Protein AF-A0A0B5I6H7-F1 (afdb_monomer)

Structure (mmCIF, N/CA/C/O backbone):
data_AF-A0A0B5I6H7-F1
#
_entry.id   AF-A0A0B5I6H7-F1
#
loop_
_atom_site.group_PDB
_atom_site.id
_atom_site.type_symbol
_atom_site.label_atom_id
_atom_site.label_alt_id
_atom_site.label_comp_id
_atom_site.label_asym_id
_atom_site.label_entity_id
_atom_site.label_seq_id
_atom_site.pdbx_PDB_ins_code
_atom_site.Cartn_x
_atom_site.Cartn_y
_atom_site.Cartn_z
_atom_site.occupancy
_atom_site.B_iso_or_equiv
_atom_site.auth_seq_id
_atom_site.auth_comp_id
_atom_site.auth_asym_id
_atom_site.auth_atom_id
_atom_site.pdbx_PDB_model_num
ATOM 1 N N . MET A 1 1 ? -17.435 25.094 62.674 1.00 45.47 1 MET A N 1
ATOM 2 C CA . MET A 1 1 ? -17.325 23.684 63.105 1.00 45.47 1 MET A CA 1
ATOM 3 C C . MET A 1 1 ? -18.044 22.812 62.067 1.00 45.47 1 MET A C 1
ATOM 5 O O . MET A 1 1 ? -19.044 22.210 62.382 1.00 45.47 1 MET A O 1
ATOM 9 N N . GLU A 1 2 ? -17.596 22.813 60.803 1.00 52.22 2 GLU A N 1
ATOM 10 C CA . GLU A 1 2 ? -18.364 22.265 59.648 1.00 52.22 2 GLU A CA 1
ATOM 11 C C . GLU A 1 2 ? -17.464 21.494 58.647 1.00 52.22 2 GLU A C 1
ATOM 13 O O . GLU A 1 2 ? -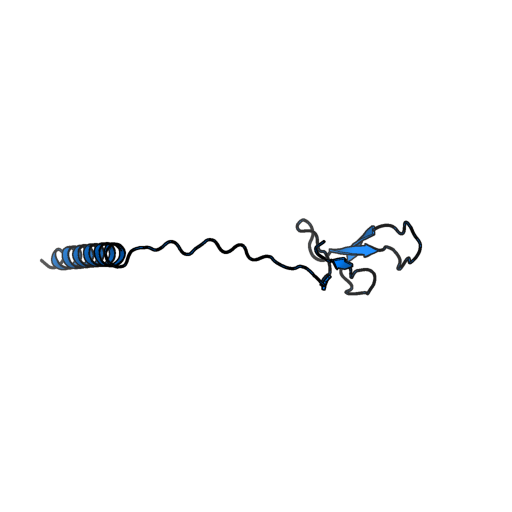17.896 21.090 57.576 1.00 52.22 2 GLU A O 1
ATOM 18 N N . LEU A 1 3 ? -16.181 21.279 58.971 1.00 49.94 3 LEU A N 1
ATOM 19 C CA . LEU A 1 3 ? -15.200 20.659 58.060 1.00 49.94 3 LEU A CA 1
ATOM 20 C C . LEU A 1 3 ? -14.898 19.181 58.372 1.00 49.94 3 LEU A C 1
ATOM 22 O O . LEU A 1 3 ? -14.231 18.520 57.578 1.00 49.94 3 LEU A O 1
ATOM 26 N N . SER A 1 4 ? -15.387 18.629 59.493 1.00 52.72 4 SER A N 1
ATOM 27 C CA . SER A 1 4 ? -15.141 17.221 59.849 1.00 52.72 4 SER A CA 1
ATOM 28 C C . SER A 1 4 ? -16.156 16.253 59.233 1.00 52.72 4 SER A C 1
ATOM 30 O O . SER A 1 4 ? -15.775 15.144 58.871 1.00 52.72 4 SER A O 1
ATOM 32 N N . LEU A 1 5 ? -17.418 16.655 59.037 1.00 52.34 5 LEU A N 1
ATOM 33 C CA . LEU A 1 5 ? -18.475 15.758 58.545 1.00 52.34 5 LEU A CA 1
ATOM 34 C C . LEU A 1 5 ? -18.229 15.292 57.094 1.00 52.34 5 LEU A C 1
ATOM 36 O O . LEU A 1 5 ? -18.407 14.118 56.766 1.00 52.34 5 LEU A O 1
ATOM 40 N N . PHE A 1 6 ? -17.728 16.187 56.235 1.00 50.50 6 PHE A N 1
ATOM 41 C CA . PHE A 1 6 ? -17.478 15.896 54.817 1.00 50.50 6 PHE A CA 1
ATOM 42 C C . PHE A 1 6 ? -16.303 14.934 54.576 1.00 50.50 6 PHE A C 1
ATOM 44 O O . PHE A 1 6 ? -16.288 14.222 53.569 1.00 50.50 6 PHE A O 1
ATOM 51 N N . SER A 1 7 ? -15.324 14.866 55.486 1.00 51.78 7 SER A N 1
ATOM 52 C CA . SER A 1 7 ? -14.192 13.936 5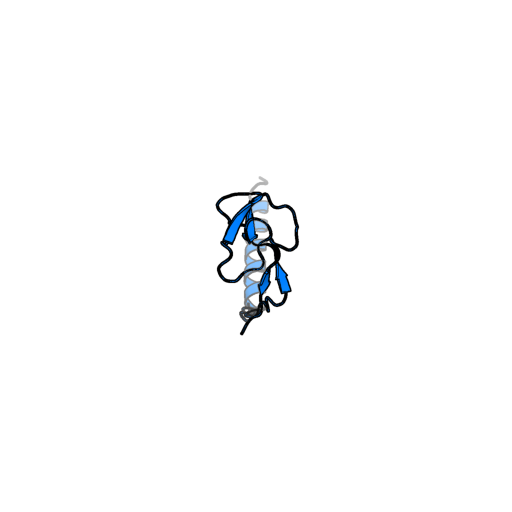5.349 1.00 51.78 7 SER A CA 1
ATOM 53 C C . SER A 1 7 ? -14.582 12.496 55.698 1.00 51.78 7 SER A C 1
ATOM 55 O O . SER A 1 7 ? -14.095 11.557 55.067 1.00 51.78 7 SER A O 1
ATOM 57 N N . HIS A 1 8 ? -15.512 12.321 56.640 1.00 50.97 8 HIS A N 1
ATOM 58 C CA . HIS A 1 8 ? -16.020 11.015 57.058 1.00 50.97 8 HIS A CA 1
ATOM 59 C C . HIS A 1 8 ? -16.972 10.430 56.007 1.00 50.97 8 HIS A C 1
ATOM 61 O O . HIS A 1 8 ? -16.889 9.241 55.707 1.00 50.97 8 HIS A O 1
ATOM 67 N N . ALA A 1 9 ? -17.783 11.272 55.355 1.00 54.62 9 ALA A N 1
ATOM 68 C CA . ALA A 1 9 ? -18.643 10.866 54.241 1.00 54.62 9 ALA A CA 1
ATOM 69 C C . ALA A 1 9 ? -17.841 10.384 53.012 1.00 54.62 9 ALA A C 1
ATOM 71 O O . ALA A 1 9 ? -18.155 9.347 52.429 1.00 54.62 9 ALA A O 1
ATOM 72 N N . ARG A 1 10 ? -16.752 11.084 52.652 1.00 56.66 10 ARG A N 1
ATOM 73 C CA . ARG A 1 10 ? -15.852 10.680 51.550 1.00 56.66 10 ARG A CA 1
ATOM 74 C C . ARG A 1 10 ? -15.090 9.387 51.851 1.00 56.66 10 ARG A C 1
ATOM 76 O O . ARG A 1 10 ? -14.909 8.565 50.958 1.00 56.66 10 ARG A O 1
ATOM 83 N N . ARG A 1 11 ? -14.670 9.190 53.107 1.00 54.66 11 ARG A N 1
ATOM 84 C CA . ARG A 1 11 ? -14.025 7.949 53.567 1.00 54.66 11 ARG A CA 1
ATOM 85 C C . ARG A 1 11 ? -14.998 6.767 53.579 1.00 54.66 11 ARG A C 1
ATOM 87 O O . ARG A 1 11 ? -14.620 5.689 53.138 1.00 54.66 11 ARG A O 1
ATOM 94 N N . GLY A 1 12 ? -16.245 6.971 54.006 1.00 56.97 12 GLY A N 1
ATOM 95 C CA . GLY A 1 12 ? -17.280 5.929 54.002 1.00 56.97 12 GLY A CA 1
ATOM 96 C C . GLY A 1 12 ? -17.658 5.451 52.595 1.00 56.97 12 GLY A C 1
ATOM 97 O O . GLY A 1 12 ? -17.795 4.250 52.370 1.00 56.97 12 GLY A O 1
ATOM 98 N N . LEU A 1 13 ? -17.744 6.372 51.629 1.00 57.91 13 LEU A N 1
ATOM 99 C CA . LEU A 1 13 ? -18.071 6.050 50.235 1.00 57.91 13 LEU A CA 1
ATOM 100 C C . LEU A 1 13 ? -16.975 5.217 49.539 1.00 57.91 13 LEU A C 1
ATOM 102 O O . LEU A 1 13 ? -17.288 4.314 48.766 1.00 57.91 13 LEU A O 1
ATOM 106 N N . LEU A 1 14 ? -15.698 5.473 49.850 1.00 54.41 14 LEU A N 1
ATOM 107 C CA . LEU A 1 14 ? -14.564 4.706 49.313 1.00 54.41 14 LEU A CA 1
ATOM 108 C C . LEU A 1 14 ? -14.509 3.265 49.852 1.00 54.41 14 LEU A C 1
ATOM 110 O O . LEU A 1 14 ? -14.163 2.352 49.105 1.00 54.41 14 LEU A O 1
ATOM 114 N N . VAL A 1 15 ? -14.878 3.043 51.119 1.00 57.97 15 VAL A N 1
ATOM 115 C CA . VAL A 1 15 ? -14.885 1.698 51.730 1.00 57.97 15 VAL A CA 1
ATOM 116 C C . VAL A 1 15 ? -15.988 0.813 51.136 1.00 57.97 15 VAL A C 1
ATOM 118 O O . VAL A 1 15 ? -15.757 -0.371 50.907 1.00 57.97 15 VAL A O 1
ATOM 121 N N . LEU A 1 16 ? -17.160 1.377 50.824 1.00 55.53 16 LEU A N 1
ATOM 122 C CA . LEU A 1 16 ? -18.279 0.627 50.235 1.00 55.53 16 LEU A CA 1
ATOM 123 C C . LEU A 1 16 ? -18.015 0.181 48.786 1.00 55.53 16 LEU A C 1
ATOM 125 O O . LEU A 1 16 ? -18.406 -0.917 48.401 1.00 55.53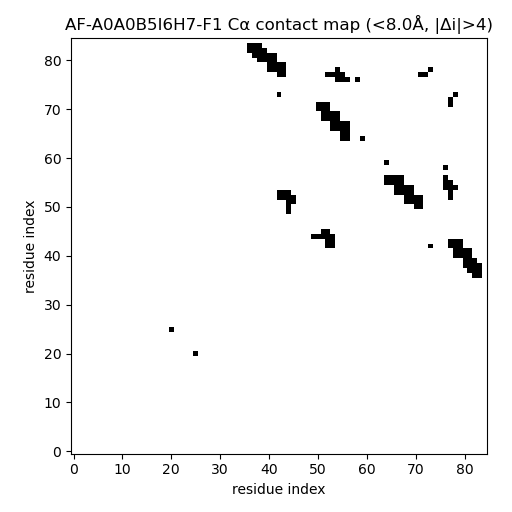 16 LEU A O 1
ATOM 129 N N . ALA A 1 17 ? -17.326 0.991 47.979 1.00 57.44 17 ALA A N 1
ATOM 130 C CA . ALA A 1 17 ? -17.002 0.620 46.599 1.00 57.44 17 ALA A CA 1
ATOM 131 C C . ALA A 1 17 ? -16.003 -0.553 46.524 1.00 57.44 17 ALA A C 1
ATOM 133 O O . ALA A 1 17 ? -16.127 -1.425 45.663 1.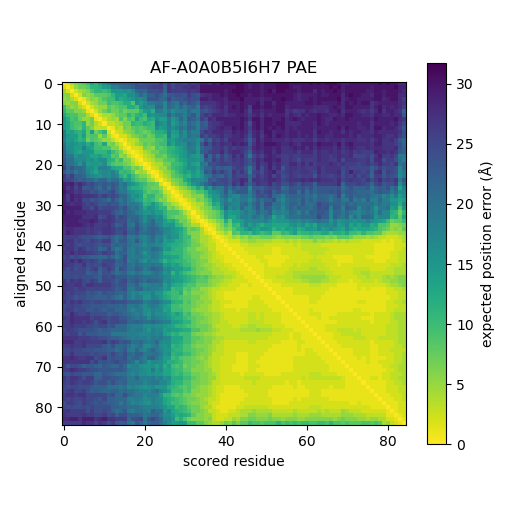00 57.44 17 ALA A O 1
ATOM 134 N N . ALA A 1 18 ? -15.043 -0.605 47.453 1.00 56.84 18 ALA A N 1
ATOM 135 C CA . ALA A 1 18 ? -14.042 -1.668 47.513 1.00 56.84 18 ALA A CA 1
ATOM 136 C C . ALA A 1 18 ? -14.637 -3.028 47.929 1.00 56.84 18 ALA A C 1
ATOM 138 O O . ALA A 1 18 ? -14.235 -4.060 47.395 1.00 56.84 18 ALA A O 1
ATOM 139 N N . THR A 1 19 ? -15.617 -3.051 48.840 1.00 57.06 19 THR A N 1
ATOM 140 C CA . THR A 1 19 ? -16.250 -4.304 49.294 1.00 57.06 19 THR A CA 1
ATOM 141 C C . THR A 1 19 ? -17.225 -4.881 48.268 1.00 57.06 19 THR A C 1
ATOM 143 O O . THR A 1 19 ? -17.292 -6.100 48.115 1.00 57.06 19 THR A O 1
ATOM 146 N N . VAL A 1 20 ? -17.921 -4.037 47.498 1.00 57.72 20 VAL A N 1
ATOM 147 C CA . VAL A 1 20 ? -18.788 -4.484 46.391 1.00 57.72 20 VAL A CA 1
ATOM 148 C C . VAL A 1 20 ? -17.973 -5.153 45.279 1.00 57.72 20 VAL A C 1
ATOM 150 O O . VAL A 1 20 ? -18.365 -6.215 44.802 1.00 57.72 20 VAL A O 1
ATOM 153 N N . GLY A 1 21 ? -16.805 -4.606 44.924 1.00 58.09 21 GLY A N 1
ATOM 154 C CA . GLY A 1 21 ? -15.892 -5.234 43.956 1.00 58.09 21 GLY A CA 1
ATOM 155 C C . GLY A 1 21 ? -15.242 -6.539 44.443 1.00 58.09 21 GLY A C 1
ATOM 156 O O . GLY A 1 21 ? -14.772 -7.329 43.630 1.00 58.09 21 GLY A O 1
ATOM 157 N N . MET A 1 22 ? -15.227 -6.788 45.759 1.00 60.59 22 MET A N 1
ATOM 158 C CA . MET A 1 22 ? -14.752 -8.048 46.349 1.00 60.59 22 MET A CA 1
ATOM 159 C C . MET A 1 22 ? -15.835 -9.137 46.383 1.00 60.59 22 MET A C 1
ATOM 161 O O . MET A 1 22 ? -15.510 -10.314 46.251 1.00 60.59 22 MET A O 1
ATOM 165 N N . LEU A 1 23 ? -17.107 -8.759 46.559 1.00 59.41 23 LEU A N 1
ATOM 166 C CA . LEU A 1 23 ? -18.245 -9.691 46.609 1.00 59.41 23 LEU A CA 1
ATOM 167 C C . LEU A 1 23 ? -18.739 -10.095 45.214 1.00 59.41 23 LEU A C 1
ATOM 169 O O . LEU A 1 23 ? -19.105 -11.248 44.999 1.00 59.41 23 LEU A O 1
ATOM 173 N N . PHE A 1 24 ? -18.702 -9.173 44.253 1.00 62.03 24 PHE A N 1
ATOM 174 C CA . PHE A 1 24 ? -18.873 -9.478 42.837 1.00 62.03 24 PHE A CA 1
ATOM 175 C C . PHE A 1 24 ? -17.490 -9.684 42.244 1.00 62.03 24 PHE A C 1
ATOM 177 O O . PHE A 1 24 ? -16.906 -8.749 41.704 1.00 62.03 24 PHE A O 1
ATOM 184 N N . GLY A 1 25 ? -16.945 -10.888 42.442 1.00 58.66 25 GLY A N 1
ATOM 185 C CA . GLY A 1 25 ? -15.587 -11.237 42.041 1.00 58.66 25 GLY A CA 1
ATOM 186 C C . GLY A 1 25 ? -15.218 -10.635 40.687 1.00 58.66 25 GLY A C 1
ATOM 187 O O . GLY A 1 25 ? -15.953 -10.784 39.712 1.00 58.66 25 GLY A O 1
ATOM 188 N N . LEU A 1 26 ? -14.077 -9.946 40.646 1.00 60.91 26 LEU A N 1
ATOM 189 C CA . LEU A 1 26 ? -13.416 -9.536 39.413 1.00 60.91 26 LEU A CA 1
ATOM 190 C C . LEU A 1 26 ? -13.063 -10.797 38.618 1.00 60.91 26 LEU A C 1
ATOM 192 O O . LEU A 1 26 ? -11.941 -11.296 38.677 1.00 60.91 26 LEU A O 1
ATOM 196 N N . THR A 1 27 ? -14.023 -11.356 37.888 1.00 66.00 27 THR A N 1
ATOM 197 C CA . THR A 1 27 ? -13.713 -12.346 36.869 1.00 66.00 27 THR A CA 1
ATOM 198 C C . THR A 1 27 ? -12.963 -11.580 35.793 1.00 66.00 27 THR A C 1
ATOM 200 O O . THR A 1 27 ? -13.558 -10.768 35.081 1.00 66.00 27 THR A O 1
ATOM 203 N N . ALA A 1 28 ? -11.646 -11.769 35.722 1.00 67.81 28 ALA A N 1
ATOM 204 C CA . ALA A 1 28 ? -10.866 -11.284 34.598 1.00 67.81 28 ALA A CA 1
ATOM 205 C C . ALA A 1 28 ? -11.560 -11.775 33.321 1.00 67.81 28 ALA A C 1
ATOM 207 O O . ALA A 1 28 ? -11.774 -12.979 33.159 1.00 67.81 28 ALA A O 1
ATOM 208 N N . ALA A 1 29 ? -11.978 -10.848 32.457 1.00 73.38 29 ALA A N 1
ATOM 209 C CA . ALA A 1 29 ? -12.495 -11.227 31.152 1.00 73.38 29 ALA A CA 1
ATOM 210 C C . ALA A 1 29 ? -11.421 -12.076 30.450 1.00 73.38 29 ALA A C 1
ATOM 212 O O . ALA A 1 29 ? -10.232 -11.743 30.549 1.00 73.38 29 ALA A O 1
ATOM 213 N N . PRO A 1 30 ? -11.791 -13.186 29.789 1.00 73.69 30 PRO A N 1
ATOM 214 C CA . PRO A 1 30 ? -10.812 -13.993 29.084 1.00 73.69 30 PRO A CA 1
ATOM 215 C C . PRO A 1 30 ? -10.134 -13.128 28.018 1.00 73.69 30 PRO A C 1
ATOM 217 O O . PRO A 1 30 ? -10.791 -12.353 27.326 1.00 73.69 30 PRO A O 1
ATOM 220 N N . ALA A 1 31 ? -8.815 -13.255 27.877 1.00 76.31 31 ALA A N 1
ATOM 221 C CA . ALA A 1 31 ? -8.104 -12.623 26.775 1.00 76.31 31 ALA A CA 1
ATOM 222 C C . ALA A 1 31 ? -8.551 -13.290 25.466 1.00 76.31 31 ALA A C 1
ATOM 224 O O . ALA A 1 31 ? -8.132 -14.400 25.142 1.00 76.31 31 ALA A O 1
ATOM 225 N N . GLN A 1 32 ? -9.446 -12.638 24.729 1.00 76.38 32 GLN A N 1
ATOM 226 C CA . GLN A 1 32 ? -9.857 -13.087 23.405 1.00 76.38 32 GLN A CA 1
ATOM 227 C C . GLN A 1 32 ? -8.841 -12.574 22.384 1.00 76.38 32 GLN A C 1
ATOM 229 O O . GLN A 1 32 ? -8.746 -11.373 22.128 1.00 76.38 32 GLN A O 1
ATOM 234 N N . ALA A 1 33 ? -8.068 -13.492 21.802 1.00 73.25 33 ALA A N 1
ATOM 235 C CA . ALA A 1 33 ? -7.263 -13.199 20.626 1.00 73.25 33 ALA A CA 1
ATOM 236 C C . ALA A 1 33 ? -8.213 -13.040 19.433 1.00 73.25 33 ALA A C 1
ATOM 238 O O . ALA A 1 33 ? -8.782 -14.014 18.944 1.00 73.25 33 ALA A O 1
ATOM 239 N N . GLN A 1 34 ? -8.423 -11.800 18.997 1.00 69.81 34 GLN A N 1
ATOM 240 C CA . GLN A 1 34 ? -9.115 -11.539 17.743 1.00 69.81 34 GLN A CA 1
ATOM 241 C C . GLN A 1 34 ? -8.169 -11.890 16.596 1.00 69.81 34 GLN A C 1
ATOM 243 O O . GLN A 1 34 ? -7.144 -11.237 16.391 1.00 69.81 34 GLN A O 1
ATOM 248 N N . ASP A 1 35 ? -8.501 -12.954 15.870 1.00 72.06 35 ASP A N 1
ATOM 249 C CA . ASP A 1 35 ? -7.820 -13.252 14.625 1.00 72.06 35 ASP A CA 1
ATOM 250 C C . ASP A 1 35 ? -8.282 -12.243 13.578 1.00 72.06 35 ASP A C 1
ATOM 252 O O . ASP A 1 35 ? -9.374 -12.344 13.018 1.00 72.06 35 ASP A O 1
ATOM 256 N N . LEU A 1 36 ? -7.487 -11.196 13.369 1.00 76.69 36 LEU A N 1
ATOM 257 C CA . LEU A 1 36 ? -7.795 -10.201 12.355 1.00 76.69 36 LEU A CA 1
ATOM 258 C C . LEU A 1 36 ? -7.527 -10.812 10.977 1.00 76.69 36 LEU A C 1
ATOM 260 O O . LEU A 1 36 ? -6.423 -10.691 10.444 1.00 76.69 36 LEU A O 1
ATOM 264 N N . VAL A 1 37 ? -8.506 -11.506 10.404 1.00 77.25 37 VAL A N 1
ATOM 265 C CA . VAL A 1 37 ? -8.408 -12.032 9.038 1.00 77.25 37 VAL A CA 1
ATOM 266 C C . VAL A 1 37 ? -8.293 -10.847 8.072 1.00 77.25 37 VAL A C 1
ATOM 268 O O . VAL A 1 37 ? -9.273 -10.172 7.766 1.00 77.25 37 VAL A O 1
ATOM 271 N N . LEU A 1 38 ? -7.061 -10.559 7.645 1.00 83.50 38 LEU A N 1
ATOM 272 C CA . LEU A 1 38 ? -6.707 -9.465 6.741 1.00 83.50 38 LEU A CA 1
ATOM 273 C C . LEU A 1 38 ? -6.762 -9.962 5.292 1.00 83.50 38 LEU A C 1
ATOM 275 O O . LEU A 1 38 ? -5.752 -10.013 4.594 1.00 83.50 38 LEU A O 1
ATOM 279 N N . ASP A 1 39 ? -7.960 -10.347 4.865 1.00 91.94 39 ASP A N 1
ATOM 280 C CA . ASP A 1 39 ? -8.221 -10.744 3.486 1.00 91.94 39 ASP A CA 1
ATOM 281 C C . ASP A 1 39 ? -8.875 -9.570 2.756 1.00 91.94 39 ASP A C 1
ATOM 283 O O . ASP A 1 39 ? -9.985 -9.150 3.091 1.00 91.94 39 ASP A O 1
ATOM 287 N N . GLY A 1 40 ? -8.179 -8.991 1.779 1.00 93.00 40 GLY A N 1
ATOM 288 C CA . GLY A 1 40 ? -8.704 -7.832 1.064 1.00 93.00 40 GLY A CA 1
ATOM 289 C C . GLY A 1 40 ? -7.668 -7.017 0.305 1.00 93.00 40 GLY A C 1
ATOM 290 O O . GLY A 1 40 ? -6.477 -7.324 0.292 1.00 93.00 40 GLY A O 1
ATOM 291 N N . VAL A 1 41 ? -8.154 -5.962 -0.350 1.00 94.81 41 VAL A N 1
ATOM 292 C CA . VAL A 1 41 ? -7.338 -5.010 -1.109 1.00 94.81 41 VAL A CA 1
ATOM 293 C C . VAL A 1 41 ? -7.055 -3.782 -0.253 1.00 94.81 41 VAL A C 1
ATOM 295 O O . VAL A 1 41 ? -7.982 -3.104 0.188 1.00 94.81 41 VAL A O 1
ATOM 298 N N . PHE A 1 42 ? -5.778 -3.459 -0.081 1.00 95.12 42 PHE A N 1
ATOM 299 C CA . PHE A 1 42 ? -5.324 -2.361 0.765 1.00 95.12 42 PHE A CA 1
ATOM 300 C C . PHE A 1 42 ? -4.375 -1.423 0.016 1.00 95.12 42 PHE A C 1
ATOM 302 O O . PHE A 1 42 ? -3.677 -1.821 -0.919 1.00 95.12 42 PHE A O 1
ATOM 309 N N . GLN A 1 43 ? -4.338 -0.168 0.464 1.00 96.19 43 GLN A N 1
ATOM 310 C CA . GLN A 1 43 ? -3.238 0.756 0.196 1.00 96.19 43 GLN A CA 1
ATOM 311 C C . GLN A 1 43 ? -2.292 0.728 1.392 1.00 96.19 43 GLN A C 1
ATOM 313 O O . GLN A 1 43 ? -2.737 0.820 2.536 1.00 96.19 43 GLN A O 1
ATOM 318 N N . LEU A 1 44 ? -0.994 0.609 1.130 1.00 96.38 44 LEU A N 1
ATOM 319 C CA . LEU A 1 44 ? 0.019 0.533 2.178 1.00 96.38 44 LEU A CA 1
ATOM 320 C C . LEU A 1 44 ? 0.713 1.882 2.310 1.00 96.38 44 LEU A C 1
ATOM 322 O O . LEU A 1 44 ? 1.343 2.341 1.359 1.00 96.38 44 LEU A O 1
ATOM 326 N N . GLN A 1 45 ? 0.6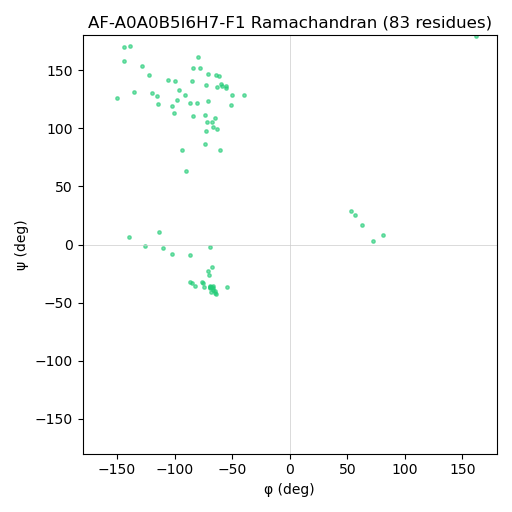12 2.494 3.486 1.00 97.69 45 GLN A N 1
ATOM 327 C CA . GLN A 1 45 ? 1.260 3.765 3.802 1.00 97.69 45 GLN A CA 1
ATOM 328 C C . GLN A 1 45 ? 2.293 3.541 4.911 1.00 97.69 45 GLN A C 1
ATOM 330 O O . GLN A 1 45 ? 1.963 2.940 5.938 1.00 97.69 45 GLN A O 1
ATOM 335 N N . PRO A 1 46 ? 3.548 3.979 4.729 1.00 97.06 46 PRO A N 1
ATOM 336 C CA . PRO A 1 46 ? 4.556 3.875 5.769 1.00 97.06 46 PRO A CA 1
ATOM 337 C C . PRO A 1 46 ? 4.275 4.858 6.910 1.00 97.06 46 PRO A C 1
ATOM 339 O O . PRO A 1 46 ? 3.839 5.984 6.702 1.00 97.06 46 PRO A O 1
ATOM 342 N N . THR A 1 47 ? 4.615 4.470 8.136 1.00 97.62 47 THR A N 1
ATOM 343 C CA . THR A 1 47 ? 4.416 5.323 9.319 1.00 97.62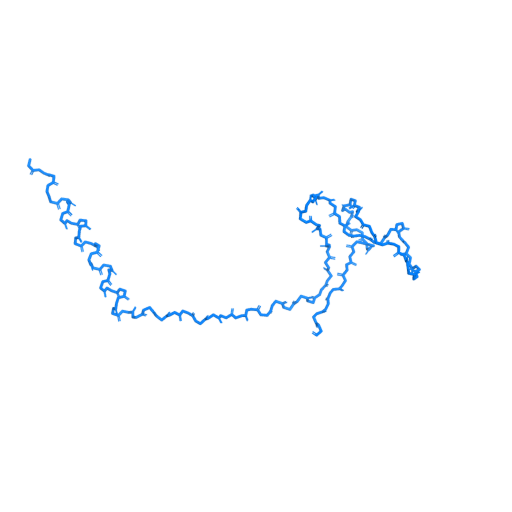 47 THR A CA 1
ATOM 344 C C . THR A 1 47 ? 5.367 6.522 9.382 1.00 97.62 47 THR A C 1
ATOM 346 O O . THR A 1 47 ? 5.060 7.511 10.039 1.00 97.62 47 THR A O 1
ATOM 349 N N . HIS A 1 48 ? 6.519 6.455 8.707 1.00 97.19 48 HIS A N 1
ATOM 350 C CA . HIS A 1 48 ? 7.560 7.489 8.756 1.00 97.19 48 HIS A CA 1
ATOM 351 C C . HIS A 1 48 ? 7.360 8.631 7.743 1.00 97.19 48 HIS A C 1
ATOM 353 O O . HIS A 1 48 ? 8.095 9.615 7.791 1.00 97.19 48 HIS A O 1
ATOM 359 N N . THR A 1 49 ? 6.406 8.522 6.812 1.00 96.50 49 THR A N 1
ATOM 360 C CA . THR A 1 49 ? 6.096 9.592 5.854 1.00 96.50 49 THR A CA 1
ATOM 361 C C . THR A 1 49 ? 4.622 9.555 5.460 1.00 96.50 49 THR A C 1
ATOM 363 O O . THR A 1 49 ? 4.092 8.524 5.057 1.00 96.50 49 THR A O 1
ATOM 366 N N . SER A 1 50 ? 3.939 10.688 5.613 1.00 96.88 50 SER A N 1
ATOM 367 C CA . SER A 1 50 ? 2.516 10.811 5.306 1.00 96.88 50 SER A CA 1
ATOM 368 C C . SER A 1 50 ? 2.279 11.083 3.819 1.00 96.88 50 SER A C 1
ATOM 370 O O . SER A 1 50 ? 3.117 11.656 3.123 1.00 96.88 50 SER A O 1
ATOM 372 N N . GLY A 1 51 ? 1.118 10.658 3.316 1.00 97.31 51 GLY A N 1
ATOM 373 C CA . GLY A 1 51 ? 0.701 10.901 1.930 1.00 97.31 51 GLY A CA 1
ATOM 374 C C . GLY A 1 51 ? 1.456 10.091 0.870 1.00 97.31 51 GLY A C 1
ATOM 375 O O . GLY A 1 51 ? 1.186 10.266 -0.318 1.00 97.31 51 GLY A O 1
ATOM 376 N N . LYS A 1 52 ? 2.373 9.203 1.278 1.00 98.31 52 LYS A N 1
ATOM 377 C CA . LYS A 1 52 ? 3.031 8.243 0.388 1.00 98.31 52 LYS A CA 1
ATOM 378 C C . LYS A 1 52 ? 2.382 6.870 0.485 1.00 98.31 52 LYS A C 1
ATOM 380 O O . LYS A 1 52 ? 2.064 6.410 1.577 1.00 98.31 52 LYS A O 1
ATOM 385 N N . CYS A 1 53 ? 2.247 6.206 -0.652 1.00 98.38 53 CYS A N 1
ATOM 386 C CA . CYS A 1 53 ? 1.723 4.856 -0.780 1.00 98.38 53 CYS A CA 1
ATOM 387 C C . CYS A 1 53 ? 2.767 3.960 -1.459 1.00 98.38 53 CYS A C 1
ATOM 389 O O . CYS A 1 53 ? 3.508 4.427 -2.329 1.00 98.38 53 CYS A O 1
ATOM 391 N N . LEU A 1 54 ? 2.827 2.679 -1.077 1.00 98.25 54 LEU A N 1
ATOM 392 C CA . LEU A 1 54 ? 3.514 1.670 -1.886 1.00 98.25 54 LEU A CA 1
ATOM 393 C C . LEU A 1 54 ? 2.857 1.628 -3.271 1.00 98.25 54 LEU A C 1
ATOM 395 O O . LEU A 1 54 ? 1.631 1.623 -3.370 1.00 98.25 54 LEU A O 1
ATOM 399 N N . GLU A 1 55 ? 3.659 1.573 -4.327 1.00 98.44 55 GLU A N 1
ATOM 400 C CA . GLU A 1 55 ? 3.174 1.390 -5.690 1.00 98.44 55 GLU A CA 1
ATOM 401 C C . GLU A 1 55 ? 4.106 0.530 -6.535 1.00 98.44 55 GLU A C 1
ATOM 403 O O . GLU A 1 55 ? 5.309 0.469 -6.277 1.00 98.44 55 GLU A O 1
ATOM 408 N N . VAL A 1 56 ? 3.554 -0.063 -7.592 1.00 98.44 56 VAL A N 1
ATOM 409 C CA . VAL A 1 56 ? 4.329 -0.532 -8.747 1.00 98.44 56 VAL A CA 1
ATOM 410 C C . VAL A 1 56 ? 4.620 0.673 -9.643 1.00 98.44 56 VAL A C 1
ATOM 412 O O . VAL A 1 56 ? 3.690 1.370 -10.069 1.00 98.44 56 VAL A O 1
ATOM 415 N N . ALA A 1 57 ? 5.901 0.948 -9.895 1.00 98.25 57 ALA A N 1
ATOM 416 C CA . ALA A 1 57 ? 6.326 2.149 -10.605 1.00 98.25 57 ALA A CA 1
ATOM 417 C C . ALA A 1 57 ? 5.820 2.170 -12.053 1.00 98.25 57 ALA A C 1
ATOM 419 O O . ALA A 1 57 ? 5.747 1.139 -12.718 1.00 98.25 57 ALA A O 1
ATOM 420 N N . ASP A 1 58 ? 5.512 3.373 -12.538 1.00 97.25 58 ASP A N 1
ATOM 421 C CA . ASP A 1 58 ? 5.262 3.690 -13.950 1.00 97.25 58 ASP A CA 1
ATOM 422 C C . ASP A 1 58 ? 4.196 2.809 -14.631 1.00 97.25 58 ASP A C 1
ATOM 424 O O . ASP A 1 58 ? 4.253 2.582 -15.838 1.00 97.25 58 ASP A O 1
ATOM 428 N N . TRP A 1 59 ? 3.223 2.306 -13.857 1.00 97.19 59 TRP A N 1
ATOM 429 C CA . TRP A 1 59 ? 2.150 1.418 -14.333 1.00 97.19 59 TRP A CA 1
ATOM 430 C C . TRP A 1 59 ? 2.643 0.138 -15.015 1.00 97.19 59 TRP A C 1
ATOM 432 O O . TRP A 1 59 ? 1.949 -0.458 -15.841 1.00 97.19 59 TRP A O 1
ATOM 442 N N . ARG A 1 60 ? 3.856 -0.289 -14.669 1.00 98.06 60 ARG A N 1
ATOM 443 C CA . ARG A 1 60 ? 4.463 -1.506 -15.193 1.00 98.06 60 ARG A CA 1
ATOM 444 C C . ARG A 1 60 ? 3.632 -2.736 -14.821 1.00 98.06 60 ARG A C 1
ATOM 446 O O . ARG A 1 60 ? 3.059 -2.818 -13.736 1.00 98.06 60 ARG A O 1
ATOM 453 N N . VAL A 1 61 ? 3.598 -3.699 -15.740 1.00 96.88 61 VAL A N 1
ATOM 454 C CA . VAL A 1 61 ? 2.892 -4.989 -15.595 1.00 96.88 61 VAL A CA 1
ATOM 455 C C . VAL A 1 61 ? 3.818 -6.185 -15.830 1.00 96.88 61 VAL A C 1
ATOM 457 O O . VAL A 1 61 ? 3.395 -7.334 -15.747 1.00 96.88 61 VAL A O 1
ATOM 460 N N . ASP A 1 62 ? 5.079 -5.915 -16.156 1.00 97.94 62 ASP A N 1
ATOM 461 C CA . ASP A 1 62 ? 6.131 -6.894 -16.370 1.00 97.94 62 ASP A CA 1
ATOM 462 C C . ASP A 1 62 ? 6.704 -7.434 -15.053 1.00 97.94 62 ASP A C 1
ATOM 464 O O . ASP A 1 62 ? 6.711 -6.777 -14.010 1.00 97.94 62 ASP A O 1
ATOM 468 N N . ASN A 1 63 ? 7.207 -8.669 -15.105 1.00 97.44 63 ASN A N 1
ATOM 469 C CA . ASN A 1 63 ? 7.859 -9.298 -13.962 1.00 97.44 63 ASN A CA 1
ATOM 470 C C . ASN A 1 63 ? 9.123 -8.528 -13.571 1.00 97.44 63 ASN A C 1
ATOM 472 O O . ASN A 1 63 ? 9.942 -8.189 -14.421 1.00 97.44 63 ASN A O 1
ATOM 476 N N . GLY A 1 64 ? 9.301 -8.310 -12.268 1.00 97.00 64 GLY A N 1
ATOM 477 C CA . GLY A 1 64 ? 10.412 -7.510 -11.753 1.00 97.00 64 GLY A CA 1
ATOM 478 C C . GLY A 1 64 ? 10.175 -6.000 -11.824 1.00 97.00 64 GLY A C 1
ATOM 479 O O . GLY A 1 64 ? 11.096 -5.244 -11.518 1.00 97.00 64 GLY A O 1
ATOM 480 N N . ALA A 1 65 ? 8.962 -5.554 -12.177 1.00 98.19 65 ALA A N 1
ATOM 481 C CA . ALA A 1 65 ? 8.568 -4.158 -12.049 1.00 98.19 65 ALA A CA 1
ATOM 482 C C . ALA A 1 65 ? 8.892 -3.626 -10.636 1.00 98.19 65 ALA A C 1
ATOM 484 O O . ALA A 1 65 ? 8.530 -4.262 -9.638 1.00 98.19 65 ALA A O 1
ATOM 485 N N . PRO A 1 66 ? 9.584 -2.480 -10.520 1.00 98.25 66 PRO A N 1
ATOM 486 C CA . PRO A 1 66 ? 10.058 -2.006 -9.232 1.00 98.25 66 PRO A CA 1
ATOM 487 C C . PRO A 1 66 ? 8.903 -1.474 -8.385 1.00 98.25 66 PRO A C 1
ATOM 489 O O . PRO A 1 66 ? 8.054 -0.715 -8.858 1.00 98.25 66 PRO A O 1
ATOM 492 N N . ALA A 1 67 ? 8.916 -1.833 -7.104 1.00 97.88 67 ALA A N 1
ATOM 493 C CA . ALA A 1 67 ? 8.070 -1.201 -6.105 1.00 97.88 67 ALA A CA 1
ATOM 494 C C . ALA A 1 67 ? 8.745 0.074 -5.572 1.00 97.88 67 ALA A C 1
ATOM 496 O O . ALA A 1 67 ? 9.958 0.092 -5.351 1.00 97.88 67 ALA A O 1
ATOM 497 N N . ARG A 1 68 ? 7.973 1.139 -5.343 1.00 98.06 68 ARG A N 1
ATOM 498 C CA . ARG A 1 68 ? 8.463 2.393 -4.745 1.00 98.06 68 ARG A CA 1
ATOM 499 C C . ARG A 1 68 ? 7.425 3.022 -3.824 1.00 98.06 68 ARG A C 1
ATOM 501 O O . ARG A 1 68 ? 6.270 2.610 -3.806 1.00 98.06 68 ARG A O 1
ATOM 508 N N . LEU A 1 69 ? 7.842 4.044 -3.081 1.00 98.25 69 LEU A N 1
ATOM 509 C CA . LEU A 1 69 ? 6.921 4.972 -2.434 1.00 98.25 69 LEU A CA 1
ATOM 510 C C . LEU A 1 69 ? 6.644 6.141 -3.376 1.00 98.25 69 LEU A C 1
ATOM 512 O O . LEU A 1 69 ? 7.577 6.772 -3.873 1.00 98.25 69 LEU A O 1
ATOM 516 N N . TRP A 1 70 ? 5.370 6.437 -3.593 1.00 98.12 70 TRP A N 1
ATOM 517 C CA . TRP A 1 70 ? 4.925 7.555 -4.418 1.00 98.12 70 TRP A CA 1
ATOM 518 C C . TRP A 1 70 ? 3.746 8.268 -3.773 1.00 98.12 70 TRP A C 1
ATOM 520 O O . TRP A 1 70 ? 3.208 7.787 -2.778 1.00 98.12 70 TRP A O 1
ATOM 530 N N . ASP A 1 71 ? 3.351 9.420 -4.308 1.00 98.19 71 ASP A N 1
ATOM 531 C CA . ASP A 1 71 ? 2.139 10.094 -3.847 1.00 98.19 71 ASP A CA 1
ATOM 532 C C . ASP A 1 71 ? 0.938 9.151 -3.941 1.00 98.19 71 ASP A C 1
ATOM 534 O O . ASP A 1 71 ? 0.751 8.450 -4.941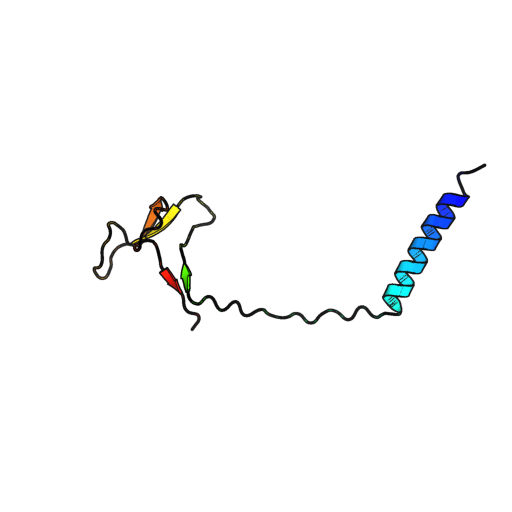 1.00 98.19 71 ASP A O 1
ATOM 538 N N . CYS A 1 72 ? 0.125 9.121 -2.887 1.00 98.12 72 CYS A N 1
ATOM 539 C CA . CYS A 1 72 ? -1.117 8.362 -2.896 1.00 98.12 72 CYS A CA 1
ATOM 540 C C . CYS A 1 72 ? -2.073 8.965 -3.936 1.00 98.12 72 CYS A C 1
ATOM 542 O O . CYS A 1 72 ? -2.619 10.052 -3.751 1.00 98.12 72 CYS A O 1
ATOM 544 N N . THR A 1 73 ? -2.284 8.241 -5.032 1.00 97.38 73 THR A N 1
ATOM 545 C CA . THR A 1 73 ? -3.167 8.612 -6.149 1.00 97.38 73 THR A CA 1
ATOM 546 C C . THR A 1 73 ? -4.417 7.735 -6.228 1.00 97.38 73 THR A C 1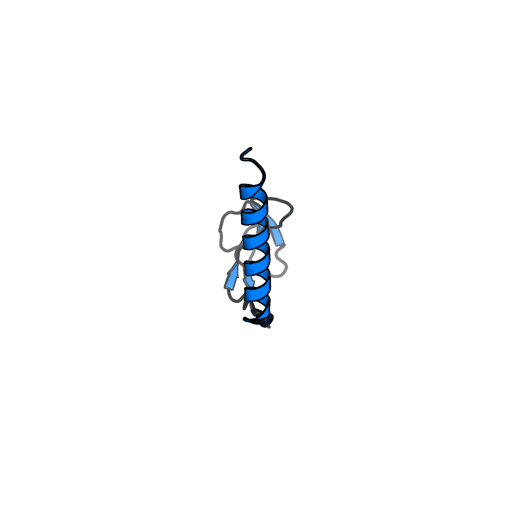
ATOM 548 O O . THR A 1 73 ? -5.281 7.982 -7.066 1.00 97.38 73 THR A O 1
ATOM 551 N N . TYR A 1 74 ? -4.545 6.731 -5.347 1.00 95.06 74 TYR A N 1
ATOM 552 C CA . TYR A 1 74 ? -5.682 5.797 -5.270 1.00 95.06 74 TYR A CA 1
ATOM 553 C C . TYR A 1 74 ? -5.875 4.927 -6.528 1.00 95.06 74 TYR A C 1
ATOM 555 O O . TYR A 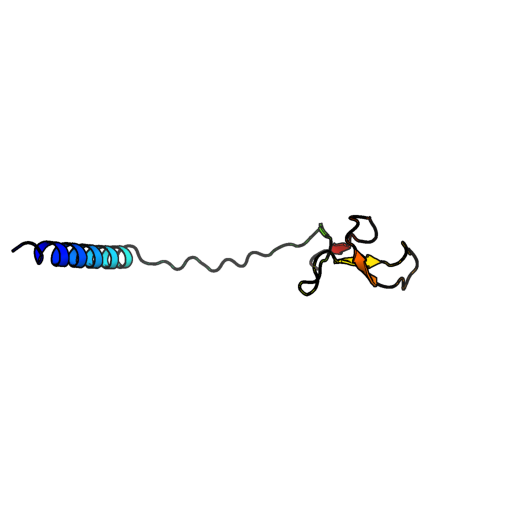1 74 ? -6.931 4.309 -6.719 1.00 95.06 74 TYR A O 1
ATOM 563 N N . GLN A 1 75 ? -4.842 4.845 -7.366 1.00 97.56 75 GLN A N 1
ATOM 564 C CA . GLN A 1 75 ? -4.840 4.116 -8.629 1.00 97.56 75 GLN A CA 1
ATOM 565 C C . GLN A 1 75 ? -4.628 2.600 -8.444 1.00 97.56 75 GLN A C 1
ATOM 567 O O . GLN A 1 75 ? -4.161 2.162 -7.389 1.00 97.56 75 GLN A O 1
ATOM 572 N N . PRO A 1 76 ? -4.974 1.764 -9.445 1.00 97.75 76 PRO A N 1
ATOM 573 C CA . PRO A 1 76 ? -4.800 0.312 -9.378 1.00 97.75 76 PRO A CA 1
ATOM 574 C C . PRO A 1 76 ? -3.376 -0.154 -9.059 1.00 97.75 76 PRO A C 1
ATOM 576 O O . PRO A 1 76 ? -3.217 -1.106 -8.304 1.00 97.75 76 PRO A O 1
ATOM 579 N N . ASN A 1 77 ? -2.343 0.534 -9.555 1.00 98.00 77 ASN A N 1
ATOM 580 C CA . ASN A 1 77 ? -0.939 0.199 -9.284 1.00 98.00 77 ASN A CA 1
ATOM 581 C C . ASN A 1 77 ? -0.507 0.462 -7.822 1.00 98.00 77 ASN A C 1
ATOM 583 O O . ASN A 1 77 ? 0.634 0.174 -7.464 1.00 98.00 77 ASN A O 1
ATOM 587 N N . GLN A 1 78 ? -1.409 0.988 -6.982 1.00 98.50 78 GLN A N 1
ATOM 588 C CA . GLN A 1 78 ? -1.212 1.256 -5.552 1.00 98.50 78 GLN A CA 1
ATOM 589 C C . GLN A 1 78 ? -2.101 0.376 -4.651 1.00 98.50 78 GLN A C 1
ATOM 591 O O . GLN A 1 78 ? -2.229 0.631 -3.454 1.00 98.50 78 GLN A O 1
ATOM 596 N N . LYS A 1 79 ? -2.759 -0.646 -5.214 1.00 97.75 79 LYS A N 1
ATOM 597 C CA . LYS A 1 79 ? -3.698 -1.532 -4.513 1.00 97.75 79 LYS A CA 1
ATOM 598 C C . LYS A 1 79 ? -3.150 -2.956 -4.452 1.00 97.75 79 LYS A C 1
ATOM 600 O O . LYS A 1 79 ? -2.940 -3.581 -5.486 1.00 97.75 79 LYS A O 1
ATOM 605 N N . PHE A 1 80 ? -2.972 -3.482 -3.242 1.00 95.75 80 PHE A N 1
ATOM 606 C CA . PHE A 1 80 ? -2.372 -4.797 -3.003 1.00 95.75 80 PHE A CA 1
ATOM 607 C C . PHE A 1 80 ? -3.357 -5.716 -2.292 1.00 95.75 80 PHE A C 1
ATOM 609 O O . PHE A 1 80 ? -3.957 -5.327 -1.289 1.00 95.75 80 PHE A O 1
ATOM 616 N N . TYR A 1 81 ? -3.523 -6.930 -2.815 1.00 94.12 81 TYR A N 1
ATOM 617 C CA . TYR A 1 81 ? -4.343 -7.954 -2.183 1.00 94.12 81 TYR A CA 1
ATOM 618 C C . TYR A 1 81 ? -3.510 -8.735 -1.166 1.00 94.12 81 TYR A C 1
ATOM 620 O O . TYR A 1 81 ? -2.499 -9.336 -1.527 1.00 94.12 81 TYR A O 1
ATOM 628 N N . PHE A 1 82 ? -3.949 -8.736 0.088 1.00 92.12 82 PHE A N 1
ATOM 629 C CA . PHE A 1 82 ? -3.398 -9.583 1.136 1.00 92.12 82 PHE A CA 1
ATOM 630 C C . PHE A 1 82 ? -4.378 -10.704 1.435 1.00 92.12 82 PHE A C 1
ATOM 632 O O . PHE A 1 82 ? -5.592 -10.508 1.418 1.00 92.12 82 PHE A O 1
ATOM 639 N N . LYS A 1 83 ? -3.820 -11.886 1.677 1.00 90.50 83 LYS A N 1
ATOM 640 C CA . LYS A 1 83 ? -4.538 -13.042 2.183 1.00 90.50 83 LYS A CA 1
ATOM 641 C C . LYS A 1 83 ? -3.701 -13.663 3.284 1.00 90.50 83 LYS A C 1
ATOM 643 O O . LYS A 1 83 ? -2.508 -13.898 3.080 1.00 90.50 83 LYS A O 1
ATOM 648 N N . ARG A 1 84 ? -4.320 -13.939 4.426 1.00 85.44 84 ARG A N 1
ATOM 649 C CA . ARG A 1 84 ? -3.689 -14.733 5.480 1.00 85.44 84 ARG A CA 1
ATOM 650 C C . ARG A 1 84 ? -3.615 -16.191 5.012 1.00 85.44 84 ARG A C 1
ATOM 652 O O . ARG A 1 84 ? -4.629 -16.767 4.617 1.00 85.44 84 ARG A O 1
ATOM 659 N N . VAL A 1 85 ? -2.407 -16.755 5.001 1.00 80.94 85 VAL A N 1
ATOM 660 C CA . VAL A 1 85 ? -2.140 -18.161 4.644 1.00 80.94 85 VAL A CA 1
ATOM 661 C C . VAL A 1 85 ? -1.925 -19.019 5.876 1.00 80.94 85 VAL A C 1
ATOM 663 O O . VAL A 1 85 ? -1.435 -18.469 6.888 1.00 80.94 85 VAL A O 1
#

pLDDT: mean 80.65, std 18.67, range [45.47, 98.5]

Radius of gyration: 28.53 Å; Cα contacts (8 Å, |Δi|>4): 78; chains: 1; bounding box: 29×42×80 Å

Organism: NCBI:txid362257

Mean predicted aligned error: 14.01 Å

Foldseek 3Di:
DPPPVVVVVVVVVVVVVVVVCVVVDPPPDPPDDPPPFQFDKDWDDDPVDPQWTWFQPPPDPDPPRDIDTDGPPVDPRRIDGDGDD

Sequence (85 aa):
MELSLFSHARRGLLVLAATVGMLFGLTAAPAQAQDLVLDGVFQLQPTHTSGKCLEVADWRVDNGAPARLWDCTYQPNQKFYFKRV

Secondary structure (DSSP, 8-state):
--SSHHHHHHHHHHHHHHHHHHHS---PPP---------EEE----TTSTTEEEEEGGG--STTPPEEEEE----GGG-EEE---

Nearest PDB structures (foldseek):
  5b2h-assembly1_B  TM=9.679E-01  e=4.112E-01  Clostridium botulinum
  1abr-assembly1_B  TM=5.898E-01  e=8.945E-01  unclassified
  2rg9-assembly1_B  TM=5.765E-01  e=1.502E+00  unclassified

Solvent-accessible surface area (backbone atoms only — not comparable to full-atom values): 5506 Å² total; per-residue (Å²): 144,78,74,65,66,64,57,52,54,56,53,52,56,56,55,53,56,56,53,52,52,61,73,55,61,79,70,74,76,78,89,76,82,76,80,78,80,56,64,48,75,42,71,50,61,57,92,91,46,85,70,32,20,45,27,42,48,92,74,54,85,56,91,84,54,52,75,43,80,40,75,64,75,88,45,73,55,34,56,46,79,42,70,81,128

InterPro domains:
  IPR035992 Ricin B-like lectins [SSF50370] (32-82)